Protein AF-A0A258L622-F1 (afdb_monomer)

Secondary structure (DSSP, 8-state):
-PPP-PPP-SSPPSEEETTEEEEE--HHHHHHHHT--GGG--EEEEEEEE-TTS-SS--EEEEEEEE-S-BTTBPPP-SSTT--EEEEEEEB-TTS-SHHHHTTSS---B-SS-SEEEEE--S-HHHHHHHHHHHHHHHHTTSS--SGGGHHHHHHHH-STTS--TTSPTTPPP-

Mean predicted aligned error: 5.36 Å

Sequence (175 aa):
MKPHKIDPIARFPDHADAFGKAWRLNLDELRRKAGVLAENDAALDIWMIEAPWAHPFWHSYIIGLQHLRPVLGGDVIIHRPGATHEFFVAALNPDAPREPFMLGDASPAYLTPLNFVAQLVEESDEVARERVRDAVLRICAGSLSPDTDFRGQWVALYGGHMLRDHSRPEGAPLQ

pLDDT: mean 91.11, std 13.47, range [39.66, 98.81]

Radius of gyration: 16.64 Å; Cα contacts (8 Å, |Δi|>4): 312; chains: 1; bounding box: 51×34×45 Å

Structure (mmCIF, N/CA/C/O backbone):
data_AF-A0A258L622-F1
#
_entry.id   AF-A0A258L622-F1
#
loop_
_atom_site.group_PDB
_atom_site.id
_atom_site.type_symbol
_atom_site.label_atom_id
_atom_site.label_alt_id
_atom_site.label_comp_id
_atom_site.label_asym_id
_atom_site.label_entity_id
_atom_site.label_seq_id
_atom_site.pdbx_PDB_ins_code
_atom_site.Cartn_x
_atom_site.Cartn_y
_atom_site.Cartn_z
_atom_site.occupancy
_atom_site.B_iso_or_equiv
_atom_site.auth_seq_id
_atom_site.auth_comp_id
_atom_site.auth_asym_id
_atom_site.auth_atom_id
_atom_site.pdbx_PDB_model_num
ATOM 1 N N . MET A 1 1 ? 5.512 1.757 -29.260 1.00 49.16 1 MET A N 1
ATOM 2 C CA . MET A 1 1 ? 5.293 2.238 -27.880 1.00 49.16 1 MET A CA 1
ATOM 3 C C . MET A 1 1 ? 6.627 2.146 -27.153 1.00 49.16 1 MET A C 1
ATOM 5 O O . MET A 1 1 ? 7.248 1.095 -27.243 1.00 49.16 1 MET A O 1
ATOM 9 N N . LYS A 1 2 ? 7.146 3.240 -26.581 1.00 50.56 2 LYS A N 1
ATOM 10 C CA . LYS A 1 2 ? 8.420 3.201 -25.838 1.00 50.56 2 LYS A CA 1
ATOM 11 C C . LYS A 1 2 ? 8.136 2.676 -24.424 1.00 50.56 2 LYS A C 1
ATOM 13 O O . LYS A 1 2 ? 7.140 3.115 -23.858 1.00 50.56 2 LYS A O 1
ATOM 18 N N . PRO A 1 3 ? 8.950 1.765 -23.867 1.00 60.53 3 PRO A N 1
ATOM 19 C CA . PRO A 1 3 ? 8.792 1.356 -22.475 1.00 60.53 3 PRO A CA 1
ATOM 20 C C . PRO A 1 3 ? 8.967 2.574 -21.558 1.00 60.53 3 PRO A C 1
ATOM 22 O O . PRO A 1 3 ? 9.883 3.374 -21.781 1.00 60.53 3 PRO A O 1
ATOM 25 N N . HIS A 1 4 ? 8.093 2.730 -20.558 1.00 68.44 4 HIS A N 1
ATOM 26 C CA . HIS A 1 4 ? 8.256 3.775 -19.546 1.00 68.44 4 HIS A CA 1
ATOM 27 C C . HIS A 1 4 ? 9.572 3.539 -18.801 1.00 68.44 4 HIS A C 1
ATOM 29 O O . HIS A 1 4 ? 9.892 2.418 -18.397 1.00 68.44 4 HIS A O 1
ATOM 35 N N . LYS A 1 5 ? 10.374 4.598 -18.679 1.00 78.50 5 LYS A N 1
ATOM 36 C CA . LYS A 1 5 ? 11.647 4.533 -17.972 1.00 78.50 5 LYS A CA 1
ATOM 37 C C . LYS A 1 5 ? 11.352 4.549 -16.480 1.00 78.50 5 LYS A C 1
ATOM 39 O O . LYS A 1 5 ? 10.893 5.557 -15.964 1.00 78.50 5 LYS A O 1
ATOM 44 N N . ILE A 1 6 ? 11.687 3.454 -15.813 1.00 85.81 6 ILE A N 1
ATOM 45 C CA . ILE A 1 6 ? 11.662 3.363 -14.357 1.00 85.81 6 ILE A CA 1
ATOM 46 C C . ILE A 1 6 ? 12.678 4.372 -13.801 1.00 85.81 6 ILE A C 1
ATOM 48 O O . ILE A 1 6 ? 13.874 4.286 -14.105 1.00 85.81 6 ILE A O 1
ATOM 52 N N . ASP A 1 7 ? 12.208 5.356 -13.038 1.00 86.81 7 ASP A N 1
ATOM 53 C CA . ASP A 1 7 ? 13.059 6.321 -12.347 1.00 86.81 7 ASP A CA 1
ATOM 54 C C . ASP A 1 7 ? 13.858 5.615 -11.241 1.00 86.81 7 ASP A C 1
ATOM 56 O O . ASP A 1 7 ? 13.310 4.788 -10.515 1.00 86.81 7 ASP A O 1
ATOM 60 N N . PRO A 1 8 ? 15.167 5.870 -11.106 1.00 88.25 8 PRO A N 1
ATOM 61 C CA . PRO A 1 8 ? 15.942 5.266 -10.034 1.00 88.25 8 PRO A CA 1
ATOM 62 C C . PRO A 1 8 ? 15.509 5.837 -8.680 1.00 88.25 8 PRO A C 1
ATOM 64 O O . PRO A 1 8 ? 15.264 7.032 -8.558 1.00 88.25 8 PRO A O 1
ATOM 67 N N . ILE A 1 9 ? 15.484 4.981 -7.662 1.00 93.25 9 ILE A N 1
ATOM 68 C CA . ILE A 1 9 ? 15.321 5.367 -6.257 1.00 93.25 9 ILE A CA 1
ATOM 69 C C . ILE A 1 9 ? 16.675 5.164 -5.584 1.00 93.25 9 ILE A C 1
ATOM 71 O O . ILE A 1 9 ? 17.267 4.090 -5.715 1.00 93.25 9 ILE A O 1
ATOM 75 N N . ALA A 1 10 ? 17.186 6.183 -4.892 1.00 93.44 10 ALA A N 1
ATOM 76 C CA . ALA A 1 10 ? 18.516 6.134 -4.291 1.00 93.44 10 ALA A CA 1
ATOM 77 C C . ALA A 1 10 ? 18.568 5.187 -3.083 1.00 93.44 10 ALA A C 1
ATOM 79 O O . ALA A 1 10 ? 19.585 4.539 -2.830 1.00 93.44 10 ALA A O 1
ATOM 80 N N . ARG A 1 11 ? 17.463 5.094 -2.334 1.00 94.56 11 ARG A N 1
ATOM 81 C CA . ARG A 1 11 ? 17.340 4.210 -1.172 1.00 94.56 11 ARG A CA 1
ATOM 82 C C . ARG A 1 11 ? 17.234 2.744 -1.599 1.00 94.56 11 ARG A C 1
ATOM 84 O O . ARG A 1 11 ? 16.398 2.397 -2.435 1.00 94.56 11 ARG A O 1
ATOM 91 N N . PHE A 1 12 ? 18.005 1.866 -0.955 1.00 96.56 12 PHE A N 1
ATOM 92 C CA . PHE A 1 12 ? 17.822 0.421 -1.112 1.00 96.56 12 PHE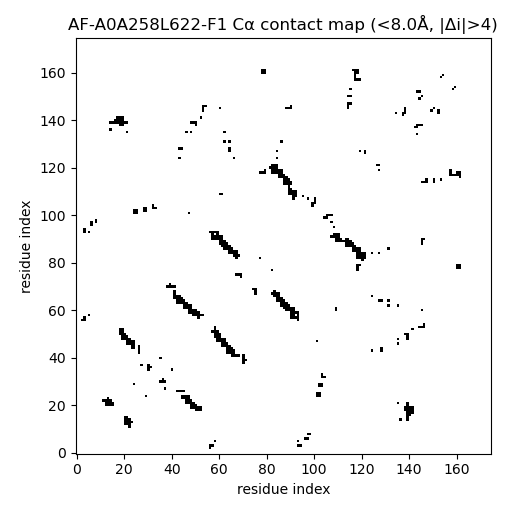 A CA 1
ATOM 93 C C . PHE A 1 12 ? 16.389 -0.003 -0.738 1.00 96.56 12 PHE A C 1
ATOM 95 O O . PHE A 1 12 ? 15.797 0.585 0.174 1.00 96.56 12 PHE A O 1
ATOM 102 N N . PRO A 1 13 ? 15.818 -0.993 -1.446 1.00 97.94 13 PRO A N 1
ATOM 103 C CA . PRO A 1 13 ? 14.510 -1.522 -1.101 1.00 97.94 13 PRO A CA 1
ATOM 104 C C . PRO A 1 13 ? 14.561 -2.265 0.234 1.00 97.94 13 PRO A C 1
ATOM 106 O O . PRO A 1 13 ? 15.522 -2.978 0.519 1.00 97.94 13 PRO A O 1
ATOM 109 N N . ASP A 1 14 ? 13.502 -2.123 1.029 1.00 98.31 14 ASP A N 1
ATOM 110 C CA . ASP A 1 14 ? 13.328 -2.869 2.281 1.00 98.31 14 ASP A CA 1
ATOM 111 C C . ASP A 1 14 ? 13.041 -4.352 2.005 1.00 98.31 14 ASP A C 1
ATOM 113 O O . ASP A 1 14 ? 13.314 -5.219 2.834 1.00 98.31 14 ASP A O 1
ATOM 117 N N . HIS A 1 15 ? 12.509 -4.649 0.816 1.00 98.50 15 HIS A N 1
ATOM 118 C CA . HIS A 1 15 ? 12.370 -6.001 0.299 1.00 98.50 15 HIS A CA 1
ATOM 119 C C . HIS A 1 15 ? 12.548 -6.027 -1.222 1.00 98.50 15 HIS A C 1
ATOM 121 O O . HIS A 1 15 ? 12.045 -5.159 -1.933 1.00 98.50 15 HIS A O 1
ATOM 127 N N . ALA A 1 16 ? 13.241 -7.039 -1.734 1.00 98.31 16 ALA A N 1
ATOM 128 C CA . ALA A 1 16 ? 13.372 -7.290 -3.161 1.00 98.31 16 ALA A CA 1
ATOM 129 C C . ALA A 1 16 ? 13.357 -8.795 -3.417 1.00 98.31 16 ALA A C 1
ATOM 131 O O . ALA A 1 16 ? 13.973 -9.555 -2.671 1.00 98.31 16 ALA A O 1
ATOM 132 N N . ASP A 1 17 ? 12.685 -9.192 -4.489 1.00 98.19 17 ASP A N 1
ATOM 133 C CA . ASP A 1 17 ? 12.611 -10.574 -4.955 1.00 98.19 17 ASP A CA 1
ATOM 134 C C . ASP A 1 17 ? 12.614 -10.589 -6.499 1.00 98.19 17 ASP A C 1
ATOM 136 O O . ASP A 1 17 ? 12.783 -9.547 -7.140 1.00 98.19 17 ASP A O 1
ATOM 140 N N . ALA A 1 18 ? 12.463 -11.760 -7.113 1.00 97.12 18 ALA A N 1
ATOM 141 C CA . ALA A 1 18 ? 12.662 -11.992 -8.541 1.00 97.12 18 ALA A CA 1
ATOM 142 C C . ALA A 1 18 ? 11.826 -11.082 -9.455 1.00 97.12 18 ALA A C 1
ATOM 144 O O . ALA A 1 18 ? 12.259 -10.779 -10.568 1.00 97.12 18 ALA A O 1
ATOM 145 N N . PHE A 1 19 ? 10.649 -10.640 -9.003 1.00 97.62 19 PHE A N 1
ATOM 146 C CA . PHE A 1 19 ? 9.714 -9.878 -9.828 1.00 97.62 19 PHE A CA 1
ATOM 147 C C . PHE A 1 19 ? 9.543 -8.424 -9.383 1.00 97.62 19 PHE A C 1
ATOM 149 O O . PHE A 1 19 ? 9.014 -7.618 -10.146 1.00 97.62 19 PHE A O 1
ATOM 156 N N . GLY A 1 20 ? 10.005 -8.031 -8.198 1.00 97.62 20 GLY A N 1
ATOM 157 C CA . GLY A 1 20 ? 9.751 -6.677 -7.727 1.00 97.62 20 GLY A CA 1
ATOM 158 C C . GLY A 1 20 ? 10.578 -6.234 -6.538 1.00 97.62 20 GLY A C 1
ATOM 159 O O . GLY A 1 20 ? 11.334 -6.990 -5.932 1.00 97.62 20 GLY A O 1
ATOM 160 N N . LYS A 1 21 ? 10.399 -4.960 -6.208 1.00 98.56 21 LYS A N 1
ATOM 161 C CA . LYS A 1 21 ? 11.038 -4.287 -5.077 1.00 98.56 21 LYS A CA 1
ATOM 162 C C . LYS A 1 21 ? 9.986 -3.520 -4.301 1.00 98.56 21 LYS A C 1
ATOM 164 O O . LYS A 1 21 ? 9.038 -3.012 -4.896 1.00 98.56 21 LYS A O 1
ATOM 169 N N . ALA A 1 22 ? 10.172 -3.394 -3.000 1.00 98.62 22 ALA A N 1
ATOM 170 C CA . ALA A 1 22 ? 9.281 -2.638 -2.148 1.00 98.62 22 ALA A CA 1
ATOM 171 C C . ALA A 1 22 ? 10.049 -1.793 -1.136 1.00 98.62 22 ALA A C 1
ATOM 173 O O . ALA A 1 22 ? 11.119 -2.162 -0.647 1.00 98.62 22 ALA A O 1
ATOM 174 N N . TRP A 1 23 ? 9.452 -0.653 -0.822 1.00 98.50 23 TRP A N 1
ATOM 175 C CA . TRP A 1 23 ? 9.958 0.346 0.097 1.00 98.50 23 TRP A CA 1
ATOM 176 C C . TRP A 1 23 ? 8.858 0.680 1.094 1.00 98.50 23 TRP A C 1
ATOM 178 O O . TRP A 1 23 ? 7.789 1.151 0.703 1.00 98.50 23 TRP A O 1
ATOM 188 N N . ARG A 1 24 ? 9.125 0.467 2.378 1.00 98.31 24 ARG A N 1
ATOM 189 C CA . ARG A 1 24 ? 8.258 0.917 3.462 1.00 98.31 24 ARG A CA 1
ATOM 190 C C . ARG A 1 24 ? 8.526 2.393 3.722 1.00 98.31 24 ARG A C 1
ATOM 192 O O . ARG A 1 24 ? 9.678 2.805 3.879 1.00 98.31 24 ARG A O 1
ATOM 199 N N . LEU A 1 25 ? 7.499 3.226 3.706 1.00 97.25 25 LEU A N 1
ATOM 200 C CA . LEU A 1 25 ? 7.673 4.661 3.905 1.00 97.25 25 LEU A CA 1
ATOM 201 C C . LEU A 1 25 ? 7.800 4.971 5.400 1.00 97.25 25 LEU A C 1
ATOM 203 O O . LEU A 1 25 ? 7.217 4.299 6.249 1.00 97.25 25 LEU A O 1
ATOM 207 N N . ASN A 1 26 ? 8.589 5.996 5.723 1.00 96.12 26 ASN A N 1
ATOM 208 C CA . ASN A 1 26 ? 8.758 6.447 7.099 1.00 96.12 26 ASN A CA 1
ATOM 209 C C . ASN A 1 26 ? 7.601 7.386 7.463 1.00 96.12 26 ASN A C 1
ATOM 211 O O . ASN A 1 26 ? 7.667 8.582 7.187 1.00 96.12 26 ASN A O 1
ATOM 215 N N . LEU A 1 27 ? 6.544 6.836 8.064 1.00 95.75 27 LEU A N 1
ATOM 216 C CA . LEU A 1 27 ? 5.350 7.601 8.428 1.00 95.75 27 LEU A CA 1
ATOM 217 C C . LEU A 1 27 ? 5.643 8.783 9.352 1.00 95.75 27 LEU A C 1
ATOM 219 O O . LEU A 1 27 ? 5.032 9.833 9.181 1.00 95.75 27 LEU A O 1
ATOM 223 N N . ASP A 1 28 ? 6.583 8.653 10.286 1.00 95.06 28 ASP A N 1
ATOM 224 C CA . ASP A 1 28 ? 6.912 9.747 11.205 1.00 95.06 28 ASP A CA 1
ATOM 225 C C . ASP A 1 28 ? 7.524 10.932 10.454 1.00 95.06 28 ASP A C 1
ATOM 227 O O . ASP A 1 28 ? 7.175 12.085 10.706 1.00 95.06 28 ASP A O 1
ATOM 231 N N . GLU A 1 29 ? 8.375 10.655 9.467 1.00 94.69 29 GLU A N 1
ATOM 232 C CA . GLU A 1 29 ? 8.940 11.690 8.603 1.00 94.69 29 GLU A CA 1
ATOM 233 C C . GLU A 1 29 ? 7.881 12.313 7.683 1.00 94.69 29 GLU A C 1
ATOM 235 O O . GLU A 1 29 ? 7.844 13.538 7.532 1.00 94.69 29 GLU A O 1
ATOM 240 N N . LEU A 1 30 ? 6.983 11.499 7.115 1.00 95.12 30 LEU A N 1
ATOM 241 C CA . LEU A 1 30 ? 5.874 11.997 6.293 1.00 95.12 30 LEU A CA 1
ATOM 242 C C . LEU A 1 30 ? 4.955 12.927 7.096 1.00 95.12 30 LEU A C 1
ATOM 244 O O . LEU A 1 30 ? 4.651 14.031 6.644 1.00 95.12 30 LEU A O 1
ATOM 248 N N . ARG A 1 31 ? 4.570 12.524 8.311 1.00 94.94 31 ARG A N 1
ATOM 249 C CA . ARG A 1 31 ? 3.775 13.335 9.248 1.00 94.94 31 ARG A CA 1
ATOM 250 C C . ARG A 1 31 ? 4.466 14.641 9.591 1.00 94.94 31 ARG A C 1
ATOM 252 O O . ARG A 1 31 ? 3.858 15.707 9.493 1.00 94.94 31 ARG A O 1
ATOM 259 N N . ARG A 1 32 ? 5.754 14.567 9.943 1.00 95.06 32 ARG A N 1
ATOM 260 C CA . ARG A 1 32 ? 6.568 15.734 10.294 1.00 95.06 32 ARG A CA 1
ATOM 261 C C . ARG A 1 32 ? 6.590 16.758 9.161 1.00 95.06 32 ARG A C 1
ATOM 263 O O . ARG A 1 32 ? 6.437 17.948 9.426 1.00 95.06 32 ARG A O 1
ATOM 270 N N . LYS A 1 33 ? 6.763 16.316 7.912 1.00 94.12 33 LYS A N 1
ATOM 271 C CA . LYS A 1 33 ? 6.753 17.203 6.737 1.00 94.12 33 LYS A CA 1
ATOM 272 C C . LYS A 1 33 ? 5.362 17.735 6.399 1.00 94.12 33 LYS A C 1
ATOM 274 O O . LYS A 1 33 ? 5.246 18.893 6.012 1.00 94.12 33 LYS A O 1
ATOM 279 N N . ALA A 1 34 ? 4.320 16.929 6.590 1.00 91.81 34 ALA A N 1
ATOM 280 C CA . ALA A 1 34 ? 2.935 17.346 6.385 1.00 91.81 34 ALA A CA 1
ATOM 281 C C . ALA A 1 34 ? 2.396 18.265 7.501 1.00 91.81 34 ALA A C 1
ATOM 283 O O . ALA A 1 34 ? 1.333 18.859 7.337 1.00 91.81 34 ALA A O 1
ATOM 284 N N . GLY A 1 35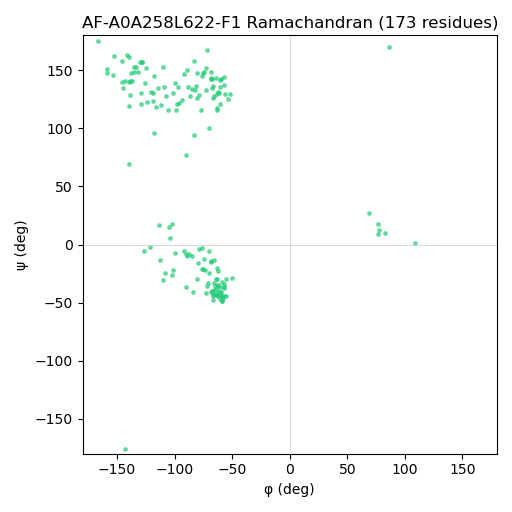 ? 3.099 18.387 8.635 1.00 93.56 35 GLY A N 1
ATOM 285 C CA . GLY A 1 35 ? 2.612 19.125 9.803 1.00 93.56 35 GLY A CA 1
ATOM 286 C C . GLY A 1 35 ? 1.428 18.441 10.494 1.00 93.56 35 GLY A C 1
ATOM 287 O O . GLY A 1 35 ? 0.605 19.115 11.110 1.00 93.56 35 GLY A O 1
ATOM 288 N N . VAL A 1 36 ? 1.328 17.114 10.376 1.00 92.31 36 VAL A N 1
ATOM 289 C CA . VAL A 1 36 ? 0.240 16.306 10.942 1.00 92.31 36 VAL A CA 1
ATOM 290 C C . VAL A 1 36 ? 0.721 15.637 12.228 1.00 92.31 36 VAL A C 1
ATOM 292 O O . VAL A 1 36 ? 1.785 15.020 12.257 1.00 92.31 36 VAL A O 1
ATOM 295 N N . LEU A 1 37 ? -0.060 15.763 13.302 1.00 91.62 37 LEU A N 1
ATOM 296 C CA . LEU A 1 37 ? 0.200 15.067 14.564 1.00 91.62 37 LEU A CA 1
ATOM 297 C C . LEU A 1 37 ? -0.200 13.592 14.451 1.00 91.62 37 LEU A C 1
ATOM 299 O O . LEU A 1 37 ? -1.185 13.273 13.787 1.00 91.62 37 LEU A O 1
ATOM 303 N N . ALA A 1 38 ? 0.537 12.701 15.114 1.00 90.25 38 ALA A N 1
ATOM 304 C CA . ALA A 1 38 ? 0.318 11.257 15.011 1.00 90.25 38 ALA A CA 1
ATOM 305 C C . ALA A 1 38 ? -1.090 10.836 15.468 1.00 90.25 38 ALA A C 1
ATOM 307 O O . ALA A 1 38 ? -1.696 9.969 14.853 1.00 90.25 38 ALA A O 1
ATOM 308 N N . GLU A 1 39 ? -1.644 11.479 16.497 1.00 89.56 39 GLU A N 1
ATOM 309 C CA . GLU A 1 39 ? -3.004 11.237 16.992 1.00 89.56 39 GLU A CA 1
ATOM 310 C C . GLU A 1 39 ? -4.117 11.687 16.029 1.00 89.56 39 GLU A C 1
ATOM 312 O O . GLU A 1 39 ? -5.271 11.293 16.194 1.00 89.56 39 GLU A O 1
ATOM 317 N N . ASN A 1 40 ? -3.778 12.502 15.025 1.00 91.75 40 ASN A N 1
ATOM 318 C CA . ASN A 1 40 ? -4.704 13.000 14.009 1.00 91.75 40 ASN A CA 1
ATOM 319 C C . ASN A 1 40 ? -4.540 12.282 12.661 1.00 91.75 40 ASN A C 1
ATOM 321 O O . ASN A 1 40 ? -5.171 12.678 11.684 1.00 91.75 40 ASN A O 1
ATOM 325 N N . ASP A 1 41 ? -3.695 11.252 12.588 1.00 93.25 41 ASP A N 1
ATOM 326 C CA . ASP A 1 41 ? -3.421 10.502 11.368 1.00 93.25 41 ASP A CA 1
ATOM 327 C C . ASP A 1 41 ? -3.824 9.035 11.529 1.00 93.25 41 ASP A C 1
ATOM 329 O O . ASP A 1 41 ? -3.343 8.334 12.417 1.00 93.25 41 ASP A O 1
ATOM 333 N N . ALA A 1 42 ? -4.688 8.559 10.632 1.00 95.75 42 AL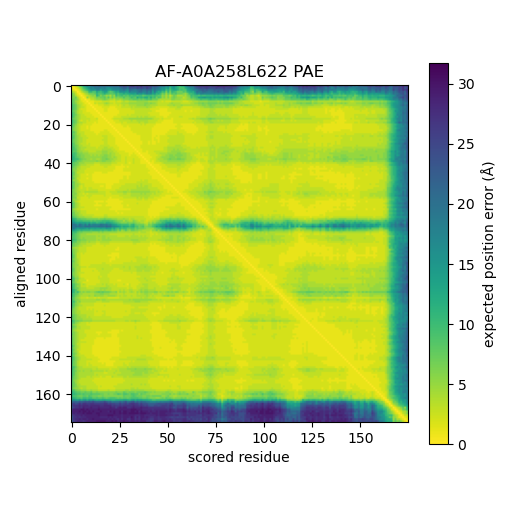A A N 1
ATOM 334 C CA . ALA A 1 42 ? -5.146 7.177 10.633 1.00 95.75 42 ALA A CA 1
ATOM 335 C C . ALA A 1 42 ? -4.137 6.198 10.009 1.00 95.75 42 ALA A C 1
ATOM 337 O O . ALA A 1 42 ? -4.284 4.983 10.183 1.00 95.75 42 ALA A O 1
ATOM 338 N N . ALA A 1 43 ? -3.136 6.687 9.264 1.00 96.06 43 ALA A N 1
ATOM 339 C CA . ALA A 1 43 ? -2.191 5.836 8.552 1.00 96.06 43 ALA A CA 1
ATOM 340 C C . ALA A 1 43 ? -1.359 4.978 9.521 1.00 96.06 43 ALA A C 1
ATOM 342 O O . ALA A 1 43 ? -0.744 5.462 10.470 1.00 96.06 43 ALA A O 1
ATOM 343 N N . LEU A 1 44 ? -1.297 3.676 9.261 1.00 97.88 44 LEU A N 1
ATOM 344 C CA . LEU A 1 44 ? -0.526 2.713 10.048 1.00 97.88 44 LEU A CA 1
ATOM 345 C C . LEU A 1 44 ? 0.683 2.169 9.304 1.00 97.88 44 LEU A C 1
ATOM 347 O O . LEU A 1 44 ? 1.666 1.787 9.948 1.00 97.88 44 LEU A O 1
ATOM 351 N N . ASP A 1 45 ? 0.589 2.075 7.978 1.00 98.12 45 ASP A N 1
ATOM 352 C CA . ASP A 1 45 ? 1.692 1.656 7.126 1.00 98.12 45 ASP A CA 1
ATOM 353 C C . ASP A 1 45 ? 1.493 2.119 5.685 1.00 98.12 45 ASP A C 1
ATOM 355 O O . ASP A 1 45 ? 0.363 2.192 5.202 1.00 98.12 45 ASP A O 1
ATOM 359 N N . ILE A 1 46 ? 2.588 2.408 4.986 1.00 98.25 46 ILE A N 1
ATOM 360 C CA . ILE A 1 46 ? 2.557 2.723 3.557 1.00 98.25 46 ILE A CA 1
ATOM 361 C C . ILE A 1 46 ? 3.739 2.044 2.878 1.00 98.25 46 ILE A C 1
ATOM 363 O O . ILE A 1 46 ? 4.891 2.216 3.279 1.00 98.25 46 ILE A O 1
ATOM 367 N N . TRP A 1 47 ? 3.447 1.318 1.807 1.00 98.62 47 TRP A N 1
ATOM 368 C CA . TRP A 1 47 ? 4.431 0.658 0.964 1.00 98.62 47 TRP A CA 1
ATOM 369 C C . TRP A 1 47 ? 4.355 1.189 -0.452 1.00 98.62 47 TRP A C 1
ATOM 371 O O . TRP A 1 47 ? 3.288 1.198 -1.059 1.00 98.62 47 TRP A O 1
ATOM 381 N N . MET A 1 48 ? 5.501 1.568 -1.001 1.00 98.12 48 MET A N 1
ATOM 382 C CA . MET A 1 48 ? 5.664 1.755 -2.433 1.00 98.12 48 MET A CA 1
ATOM 383 C C . MET A 1 48 ? 6.282 0.496 -3.030 1.00 98.12 48 MET A C 1
ATOM 385 O O . MET A 1 48 ? 7.233 -0.056 -2.479 1.00 98.12 48 MET A O 1
ATOM 389 N N . ILE A 1 49 ? 5.752 0.049 -4.162 1.00 98.44 49 ILE A N 1
ATOM 390 C CA . ILE A 1 49 ? 6.107 -1.222 -4.786 1.00 98.44 49 ILE A CA 1
ATOM 391 C C . ILE A 1 49 ? 6.441 -0.973 -6.252 1.00 98.44 49 ILE A C 1
ATOM 393 O O . ILE A 1 49 ? 5.673 -0.341 -6.967 1.00 98.44 49 ILE A O 1
ATOM 397 N N . GLU A 1 50 ? 7.571 -1.492 -6.710 1.00 98.06 50 GLU A N 1
ATOM 398 C CA . GLU A 1 50 ? 7.935 -1.616 -8.119 1.00 98.06 50 GLU A CA 1
ATOM 399 C C . GLU A 1 50 ? 7.644 -3.052 -8.568 1.00 98.06 50 GLU A C 1
ATOM 401 O O . GLU A 1 50 ? 8.256 -3.998 -8.073 1.00 98.06 50 GLU A O 1
ATOM 406 N N . ALA A 1 51 ? 6.7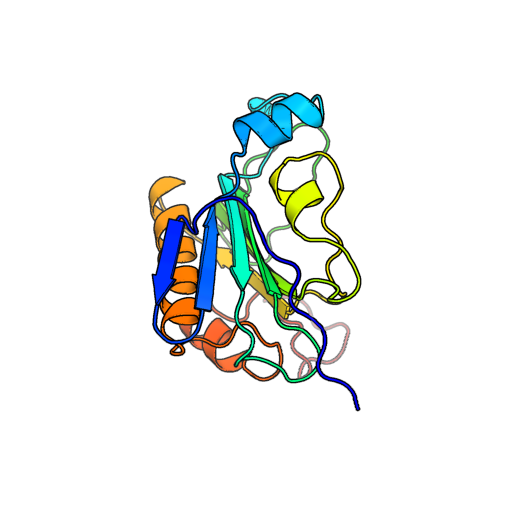04 -3.204 -9.499 1.00 97.56 51 ALA A N 1
ATOM 407 C CA . ALA A 1 51 ? 6.237 -4.476 -10.044 1.00 97.56 51 ALA A CA 1
ATOM 408 C C . ALA A 1 51 ? 6.009 -4.352 -11.569 1.00 97.56 51 ALA A C 1
ATOM 410 O O . ALA A 1 51 ? 4.868 -4.379 -12.033 1.00 97.56 51 ALA A O 1
ATOM 411 N N . PRO A 1 52 ? 7.079 -4.202 -12.379 1.00 96.31 52 PRO A N 1
ATOM 412 C CA . PRO A 1 52 ? 6.979 -3.982 -13.829 1.00 96.31 52 PRO A CA 1
ATOM 413 C C . PRO A 1 52 ? 6.392 -5.171 -14.602 1.00 96.31 52 PRO A C 1
ATOM 415 O O . PRO A 1 52 ? 6.040 -5.035 -15.768 1.00 96.31 52 PRO A O 1
ATOM 418 N N . TRP A 1 53 ? 6.293 -6.340 -13.970 1.00 96.19 53 TRP A N 1
ATOM 419 C CA . TRP A 1 53 ? 5.668 -7.532 -14.537 1.00 96.19 53 TRP A CA 1
ATOM 420 C C . TRP A 1 53 ? 4.134 -7.473 -14.534 1.00 96.19 53 TRP A C 1
ATOM 422 O O . TRP A 1 53 ? 3.504 -8.219 -15.278 1.00 96.19 53 TRP A O 1
ATOM 432 N N . ALA A 1 54 ? 3.536 -6.630 -13.684 1.00 96.81 54 ALA A N 1
ATOM 433 C CA . ALA A 1 54 ? 2.105 -6.674 -13.402 1.00 96.81 54 ALA A CA 1
ATOM 434 C C . ALA A 1 54 ? 1.248 -5.991 -14.478 1.00 96.81 54 ALA A C 1
ATOM 436 O O . ALA A 1 54 ? 0.111 -6.401 -14.689 1.00 96.81 54 ALA A O 1
ATOM 437 N N . HIS A 1 55 ? 1.776 -4.967 -15.158 1.00 95.62 55 HIS A N 1
ATOM 438 C CA . HIS A 1 55 ? 1.037 -4.225 -16.178 1.00 95.62 55 HIS A CA 1
ATOM 439 C C . HIS A 1 55 ? 1.979 -3.596 -17.227 1.00 95.62 55 HIS A C 1
ATOM 441 O O . HIS A 1 55 ? 3.080 -3.168 -16.879 1.00 95.62 55 HIS A O 1
ATOM 447 N N . PRO A 1 56 ? 1.583 -3.495 -18.513 1.00 91.94 56 PRO A N 1
ATOM 448 C CA . PRO A 1 56 ? 2.441 -2.936 -19.564 1.00 91.94 56 PRO A CA 1
ATOM 449 C C . PRO A 1 56 ? 2.587 -1.404 -19.545 1.00 91.94 56 PRO A C 1
ATOM 451 O O . PRO A 1 56 ? 3.541 -0.892 -20.132 1.00 91.94 56 PRO A O 1
ATOM 454 N N . PHE A 1 57 ? 1.659 -0.665 -18.923 1.00 93.00 57 PHE A N 1
ATOM 455 C CA . PHE A 1 57 ? 1.648 0.810 -18.958 1.00 93.00 57 PHE A CA 1
ATOM 456 C C . PHE A 1 57 ? 2.168 1.488 -17.687 1.00 93.00 57 PHE A C 1
ATOM 458 O O . PHE A 1 57 ? 2.669 2.602 -17.764 1.00 93.00 57 PHE A O 1
ATOM 465 N N . TRP A 1 58 ? 2.088 0.838 -16.528 1.00 94.12 58 TRP A N 1
ATOM 466 C CA . TRP A 1 58 ? 2.610 1.365 -15.266 1.00 94.12 58 TRP A CA 1
ATOM 467 C C . TRP A 1 58 ? 3.357 0.259 -14.539 1.00 94.12 58 TRP A C 1
ATOM 469 O O . TRP A 1 58 ? 3.035 -0.919 -14.660 1.00 94.12 58 TRP A O 1
ATOM 479 N N . HIS A 1 59 ? 4.380 0.644 -13.787 1.00 95.25 59 HIS A N 1
ATOM 480 C CA . HIS A 1 59 ? 5.314 -0.301 -13.175 1.00 95.25 59 HIS A CA 1
ATOM 481 C C . HIS A 1 59 ? 5.368 -0.190 -11.654 1.00 95.25 59 HIS A C 1
ATOM 483 O O . HIS A 1 59 ? 6.127 -0.924 -11.025 1.00 95.25 59 HIS A O 1
ATOM 489 N N . SER A 1 60 ? 4.623 0.744 -11.058 1.00 97.50 60 SER A N 1
ATOM 490 C CA . SER A 1 60 ? 4.671 0.984 -9.618 1.00 97.50 60 SER A CA 1
ATOM 491 C C . SER A 1 60 ? 3.293 1.137 -9.012 1.00 97.50 60 SER A C 1
ATOM 493 O O . SER A 1 60 ? 2.355 1.567 -9.679 1.00 97.50 60 SER A O 1
ATOM 495 N N . TYR A 1 61 ? 3.208 0.794 -7.735 1.00 98.38 61 TYR A N 1
ATOM 496 C CA . TYR A 1 61 ? 1.986 0.749 -6.955 1.00 98.38 61 TYR A CA 1
ATOM 497 C C . TYR A 1 61 ? 2.251 1.266 -5.544 1.00 98.38 61 TYR A C 1
ATOM 499 O O . TYR A 1 61 ? 3.395 1.330 -5.088 1.00 98.38 61 TYR A O 1
ATOM 507 N N . ILE A 1 62 ? 1.177 1.600 -4.846 1.00 98.31 62 ILE A N 1
ATOM 508 C CA . ILE A 1 62 ? 1.177 1.915 -3.426 1.00 98.31 62 ILE A CA 1
ATOM 509 C C . ILE A 1 62 ? 0.164 1.023 -2.716 1.00 98.31 62 ILE A C 1
ATOM 511 O O . ILE A 1 62 ? -0.932 0.796 -3.234 1.00 98.31 62 ILE A O 1
ATOM 515 N N . ILE A 1 63 ? 0.536 0.536 -1.534 1.00 98.62 63 ILE A N 1
ATOM 516 C CA . ILE A 1 63 ? -0.398 -0.030 -0.564 1.00 98.62 63 ILE A CA 1
ATOM 517 C C . ILE A 1 63 ? -0.372 0.840 0.685 1.00 98.62 63 ILE A C 1
ATOM 519 O O . ILE A 1 63 ? 0.675 0.977 1.315 1.00 98.62 63 ILE A O 1
ATOM 523 N N . GLY A 1 64 ? -1.510 1.439 1.025 1.00 98.31 64 GLY A N 1
ATOM 524 C CA . GLY A 1 64 ? -1.691 2.185 2.268 1.00 98.31 64 GLY A CA 1
ATOM 525 C C . GLY A 1 64 ? -2.601 1.417 3.214 1.00 98.31 64 GLY A C 1
ATOM 526 O O . GLY A 1 64 ? -3.625 0.903 2.775 1.00 98.31 64 GLY A O 1
ATOM 527 N N . LEU A 1 65 ? -2.228 1.344 4.489 1.00 98.75 65 LEU A N 1
ATOM 528 C CA . LEU A 1 65 ? -3.015 0.775 5.580 1.00 98.75 65 LEU A CA 1
ATOM 529 C C . LEU A 1 65 ? -3.387 1.883 6.560 1.00 98.75 65 LEU A C 1
ATOM 531 O O . LEU A 1 65 ? -2.521 2.649 6.982 1.00 98.75 65 LEU A O 1
ATOM 535 N N . GLN A 1 66 ? -4.644 1.908 6.980 1.00 97.69 66 GLN A N 1
ATOM 536 C CA . GLN A 1 66 ? -5.164 2.828 7.981 1.00 97.69 66 GLN A CA 1
ATOM 537 C C . GLN A 1 66 ? -6.021 2.104 9.020 1.00 97.69 66 GLN A C 1
ATOM 539 O O . GLN A 1 66 ? -6.634 1.070 8.739 1.00 97.69 66 GLN A O 1
ATOM 544 N N . HIS A 1 67 ? -6.078 2.652 10.229 1.00 97.50 67 HIS A N 1
ATOM 545 C CA . HIS A 1 67 ? -7.065 2.236 11.217 1.00 97.50 67 HIS A CA 1
ATOM 546 C C . HIS A 1 67 ? -8.404 2.939 10.993 1.00 97.50 67 HIS A C 1
ATOM 548 O O . HIS A 1 67 ? -8.464 4.038 10.453 1.00 97.50 67 HIS A O 1
ATOM 554 N N . LEU A 1 68 ? -9.481 2.343 11.499 1.00 96.75 68 LEU A N 1
ATOM 555 C CA . LEU A 1 68 ? -10.843 2.883 11.401 1.00 96.75 68 LEU A CA 1
ATOM 556 C C . LEU A 1 68 ? -11.347 3.482 12.725 1.00 96.75 68 LEU A C 1
ATOM 558 O O . LEU A 1 68 ? -12.538 3.724 12.902 1.00 96.75 68 LEU A O 1
ATOM 562 N N . ARG A 1 69 ? -10.442 3.732 13.679 1.00 94.75 69 ARG A N 1
ATOM 563 C CA . ARG A 1 69 ? -10.749 4.533 14.874 1.00 94.75 69 ARG A CA 1
ATOM 564 C C . ARG A 1 69 ? -10.972 6.003 14.480 1.00 94.75 69 ARG A C 1
ATOM 566 O O . ARG A 1 69 ? -10.313 6.458 13.544 1.00 94.75 69 ARG A O 1
ATOM 573 N N . PRO A 1 70 ? -11.831 6.752 15.196 1.00 91.00 70 PRO A N 1
ATOM 574 C CA . PRO A 1 70 ? -12.038 8.173 14.932 1.00 91.00 70 PRO A CA 1
ATOM 575 C C . PRO A 1 70 ? -10.735 8.979 15.011 1.00 91.00 70 PRO A C 1
ATOM 577 O O . PRO A 1 70 ? -9.956 8.802 15.947 1.00 91.00 70 PRO A O 1
ATOM 580 N N . VAL A 1 71 ? -10.544 9.893 14.059 1.00 89.25 71 VAL A N 1
ATOM 581 C CA . VAL A 1 71 ? -9.472 10.903 14.046 1.00 89.25 71 VAL A CA 1
ATOM 582 C C . VAL A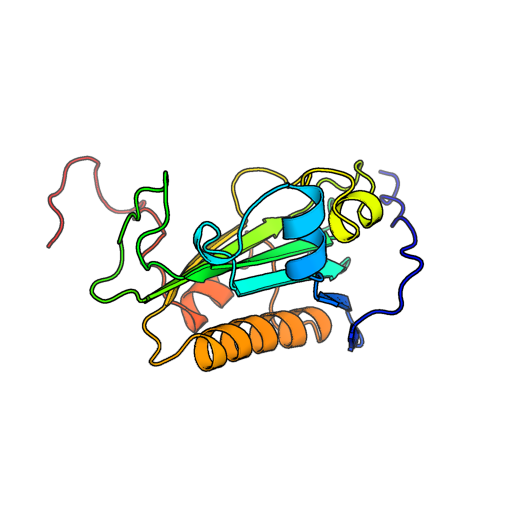 1 71 ? -10.079 12.284 13.822 1.00 89.25 71 VAL A C 1
ATOM 584 O O . VAL A 1 71 ? -11.190 12.410 13.298 1.00 89.25 71 VAL A O 1
ATOM 587 N N . LEU A 1 72 ? -9.373 13.338 14.229 1.00 84.62 72 LEU A N 1
ATOM 588 C CA . LEU A 1 72 ? -9.860 14.703 14.055 1.00 84.62 72 LEU A CA 1
ATOM 589 C C . LEU A 1 72 ? -10.069 15.021 12.564 1.00 84.62 72 LEU A C 1
ATOM 591 O O . LEU A 1 72 ? -9.125 14.999 11.781 1.00 84.62 72 LEU A O 1
ATOM 595 N N . GLY A 1 73 ? -11.301 15.367 12.185 1.00 74.50 73 GLY A N 1
ATOM 596 C CA . GLY A 1 73 ? -11.628 15.819 10.828 1.00 74.50 73 GLY A CA 1
ATOM 597 C C . GLY A 1 73 ? -11.861 14.712 9.794 1.00 74.50 73 GLY A C 1
ATOM 598 O O . GLY A 1 73 ? -11.968 15.034 8.612 1.00 74.50 73 GLY A O 1
ATOM 599 N N . GLY A 1 74 ? -11.961 13.444 10.209 1.00 74.44 74 GLY A N 1
ATOM 600 C CA . GLY A 1 74 ? -12.245 12.319 9.315 1.00 74.44 74 GLY A CA 1
ATOM 601 C C . GLY A 1 74 ? -13.468 11.512 9.746 1.00 74.44 74 GLY A C 1
ATOM 602 O O . GLY A 1 74 ? -13.492 10.965 10.848 1.00 74.44 74 GLY A O 1
ATOM 603 N N . ASP A 1 75 ? -14.453 11.394 8.853 1.00 83.00 75 ASP A N 1
ATOM 604 C CA . ASP A 1 75 ? -15.549 10.436 9.007 1.00 83.00 75 ASP A CA 1
ATOM 605 C C . ASP A 1 75 ? -15.102 9.053 8.526 1.00 83.00 75 ASP A C 1
ATOM 607 O O . ASP A 1 75 ? -14.537 8.896 7.442 1.00 83.00 75 ASP A O 1
ATOM 611 N N . VAL A 1 76 ? -15.391 8.033 9.330 1.00 88.94 76 VAL A N 1
ATOM 612 C CA . VAL A 1 76 ? -15.087 6.640 9.002 1.00 88.94 76 VAL A CA 1
ATOM 613 C C . VAL A 1 76 ? -16.325 5.986 8.398 1.00 88.94 76 VAL A C 1
ATOM 615 O O . VAL A 1 76 ? -17.372 5.905 9.041 1.00 88.94 76 VAL A O 1
ATOM 618 N N . ILE A 1 77 ? -16.205 5.472 7.174 1.00 91.12 77 ILE A N 1
ATOM 619 C CA . ILE A 1 77 ? -17.275 4.721 6.510 1.00 91.12 77 ILE A CA 1
ATOM 620 C C . ILE A 1 77 ? -17.015 3.226 6.690 1.00 91.12 77 ILE A C 1
ATOM 622 O O . ILE A 1 77 ? -15.990 2.714 6.254 1.00 91.12 77 ILE A O 1
ATOM 626 N N . ILE A 1 78 ? -17.953 2.504 7.304 1.00 93.50 78 ILE A N 1
ATOM 627 C CA . ILE A 1 78 ? -17.844 1.061 7.552 1.00 93.50 78 ILE A CA 1
ATOM 628 C C . ILE A 1 78 ? -18.760 0.296 6.590 1.00 93.50 78 ILE A C 1
ATOM 630 O O . ILE A 1 78 ? -19.982 0.406 6.667 1.00 93.50 78 ILE A O 1
ATOM 634 N N . HIS A 1 79 ? -18.171 -0.512 5.707 1.00 92.19 79 HIS A N 1
ATOM 635 C CA . HIS A 1 79 ? -18.883 -1.408 4.786 1.00 92.19 79 HIS A CA 1
ATOM 636 C C . HIS A 1 79 ? -18.891 -2.864 5.263 1.00 92.19 79 HIS A C 1
ATOM 638 O O . HIS A 1 79 ? -19.751 -3.646 4.861 1.00 92.19 79 HIS A O 1
ATOM 644 N N . ARG A 1 80 ? -17.945 -3.237 6.131 1.00 92.69 80 ARG A N 1
ATOM 645 C CA . ARG A 1 80 ? -17.879 -4.553 6.769 1.00 92.69 80 ARG A CA 1
ATOM 646 C C . ARG A 1 80 ? -18.162 -4.422 8.267 1.00 92.69 80 ARG A C 1
ATOM 648 O O . ARG A 1 80 ? -17.394 -3.750 8.953 1.00 92.69 80 ARG A O 1
ATOM 655 N N . PRO A 1 81 ? -19.204 -5.081 8.806 1.00 93.25 81 PRO A N 1
ATOM 656 C CA . PRO A 1 81 ? -19.473 -5.066 10.240 1.00 93.25 81 PRO A CA 1
ATOM 657 C C . PRO A 1 81 ? -18.237 -5.447 11.064 1.00 93.25 81 PRO A C 1
ATOM 659 O O . PRO A 1 81 ? -17.584 -6.455 10.790 1.00 93.25 81 PRO A O 1
ATOM 662 N N . GLY A 1 82 ? -17.921 -4.620 12.062 1.00 95.06 82 GLY A N 1
ATOM 663 C CA . GLY A 1 82 ? -16.775 -4.817 12.953 1.00 95.06 82 GLY A CA 1
ATOM 664 C C . GLY A 1 82 ? -15.412 -4.467 12.354 1.00 95.06 82 GLY A C 1
ATOM 665 O O . GLY A 1 82 ? -14.403 -4.788 12.976 1.00 95.06 82 GLY A O 1
ATOM 666 N N . ALA A 1 83 ? -15.351 -3.848 11.169 1.00 97.50 83 ALA A N 1
ATOM 667 C CA . ALA A 1 83 ? -14.083 -3.450 10.569 1.00 97.50 83 ALA A CA 1
ATOM 668 C C . ALA A 1 83 ? -13.262 -2.542 11.497 1.00 97.50 83 ALA A C 1
ATOM 670 O O . ALA A 1 83 ? -13.758 -1.536 12.002 1.00 97.50 83 ALA A O 1
ATOM 671 N N . THR A 1 84 ? -11.993 -2.901 11.688 1.00 98.00 84 THR A N 1
ATOM 672 C CA . THR A 1 84 ? -11.028 -2.169 12.521 1.00 98.00 84 THR A CA 1
ATOM 673 C C . THR A 1 84 ? -9.968 -1.449 11.695 1.00 98.00 84 THR A C 1
ATOM 675 O O . THR A 1 84 ? -9.421 -0.443 12.145 1.00 98.00 84 THR A O 1
ATOM 678 N N . HIS A 1 85 ? -9.715 -1.922 10.474 1.00 98.50 85 HIS A N 1
ATOM 679 C CA . HIS A 1 85 ? -8.702 -1.384 9.571 1.00 98.50 85 HIS A CA 1
ATOM 680 C C . HIS A 1 85 ? -9.205 -1.352 8.137 1.00 98.50 85 HIS A C 1
ATOM 682 O O . HIS A 1 85 ? -10.118 -2.092 7.772 1.00 98.50 85 HIS A O 1
ATOM 688 N N . GLU A 1 86 ? -8.554 -0.556 7.304 1.00 98.06 86 GLU A N 1
ATOM 689 C CA . GLU A 1 86 ? -8.749 -0.549 5.863 1.00 98.06 86 GLU A CA 1
ATOM 690 C C . GLU A 1 86 ? -7.403 -0.416 5.168 1.00 98.06 86 GLU A C 1
ATOM 692 O O . GLU A 1 86 ? -6.536 0.325 5.623 1.00 98.06 86 GLU A O 1
ATOM 697 N N . PHE A 1 87 ? -7.221 -1.126 4.063 1.00 98.44 87 PHE A N 1
ATOM 698 C CA . PHE A 1 87 ? -6.102 -0.873 3.172 1.00 98.44 87 PHE A CA 1
ATOM 699 C C . PHE A 1 87 ? -6.583 -0.689 1.741 1.00 98.44 87 PHE A C 1
ATOM 701 O O . PHE A 1 87 ? -7.644 -1.186 1.351 1.00 98.44 87 PHE A O 1
ATOM 708 N N . PHE A 1 88 ? -5.772 -0.002 0.948 1.00 98.06 88 PHE A N 1
ATOM 709 C CA . PHE A 1 88 ? -6.001 0.178 -0.477 1.00 98.06 88 PHE A CA 1
ATOM 710 C C . PHE A 1 88 ? -4.757 -0.158 -1.286 1.00 98.06 88 PHE A C 1
ATOM 712 O O . PHE A 1 88 ? -3.640 -0.089 -0.783 1.00 98.06 88 PHE A O 1
ATOM 719 N N . VAL A 1 89 ? -4.968 -0.480 -2.558 1.00 98.50 89 VAL A N 1
ATOM 720 C CA . VAL A 1 89 ? -3.938 -0.656 -3.580 1.00 98.50 89 VAL A CA 1
ATOM 721 C C . VAL A 1 89 ? -4.219 0.337 -4.696 1.00 98.50 89 VAL A C 1
ATOM 723 O O . VAL A 1 89 ? -5.349 0.408 -5.183 1.00 98.50 89 VAL A O 1
ATOM 726 N N . ALA A 1 90 ? -3.209 1.084 -5.126 1.00 98.31 90 ALA A N 1
ATOM 727 C CA . ALA A 1 90 ? -3.324 1.982 -6.271 1.00 98.31 90 ALA A CA 1
ATOM 728 C C . ALA A 1 90 ? -2.095 1.889 -7.171 1.00 98.31 90 ALA A C 1
ATOM 730 O O . ALA A 1 90 ? -0.970 1.811 -6.679 1.00 98.31 90 ALA A O 1
ATOM 731 N N . ALA A 1 91 ? -2.300 1.930 -8.483 1.00 98.12 91 ALA A N 1
ATOM 732 C CA . ALA A 1 91 ? -1.226 2.151 -9.440 1.00 98.12 91 ALA A CA 1
ATOM 733 C C . ALA A 1 91 ? -0.693 3.587 -9.321 1.00 98.12 91 ALA A C 1
ATOM 735 O O . ALA A 1 91 ? -1.453 4.529 -9.104 1.00 98.12 91 ALA A O 1
ATOM 736 N N . LEU A 1 92 ? 0.615 3.771 -9.479 1.00 97.12 92 LEU A N 1
ATOM 737 C CA . LEU A 1 92 ? 1.248 5.087 -9.530 1.00 97.12 92 LEU A CA 1
ATOM 738 C C . LEU A 1 92 ? 1.343 5.586 -10.971 1.00 97.12 92 LEU A C 1
ATOM 740 O O . LEU A 1 92 ? 1.533 4.801 -11.901 1.00 97.12 92 LEU A O 1
ATOM 744 N N . ASN A 1 93 ? 1.236 6.902 -11.147 1.00 95.06 93 ASN A N 1
ATOM 745 C CA . ASN A 1 93 ? 1.460 7.556 -12.425 1.00 95.06 93 ASN A CA 1
ATOM 746 C C . ASN A 1 93 ? 2.926 7.343 -12.853 1.00 95.06 93 ASN A C 1
ATOM 748 O O . ASN A 1 93 ? 3.819 7.850 -12.172 1.00 95.06 93 ASN A O 1
ATOM 752 N N . PRO A 1 94 ? 3.193 6.631 -13.966 1.00 94.25 94 PRO A N 1
ATOM 753 C CA . PRO A 1 94 ? 4.556 6.333 -14.410 1.00 94.25 94 PRO A CA 1
ATOM 754 C C . PRO A 1 94 ? 5.327 7.571 -14.892 1.00 94.25 94 PRO A C 1
ATOM 756 O O . PRO A 1 94 ? 6.545 7.506 -15.037 1.00 94.25 94 PRO A O 1
ATOM 759 N N . ASP A 1 95 ? 4.641 8.689 -15.145 1.00 91.88 95 ASP A N 1
ATOM 760 C CA . ASP A 1 95 ? 5.262 9.941 -15.587 1.00 91.88 95 ASP A CA 1
ATOM 761 C C . ASP A 1 95 ? 5.626 10.873 -14.415 1.00 91.88 95 ASP A C 1
ATOM 763 O O . ASP A 1 95 ? 6.256 11.914 -14.620 1.00 91.88 95 ASP A O 1
ATOM 767 N N . ALA A 1 96 ? 5.247 10.518 -13.181 1.00 92.25 96 ALA A N 1
ATOM 768 C CA . ALA A 1 96 ? 5.586 11.267 -11.975 1.00 92.25 96 ALA A CA 1
ATOM 769 C C . ALA A 1 96 ? 6.772 10.617 -11.234 1.00 92.25 96 ALA A C 1
ATOM 771 O O . ALA A 1 96 ? 6.811 9.394 -11.099 1.00 92.25 96 ALA A O 1
ATOM 772 N N . PRO A 1 97 ? 7.731 11.405 -10.708 1.00 93.06 97 PRO A N 1
ATOM 773 C CA . PRO A 1 97 ? 8.840 10.858 -9.932 1.00 93.06 97 PRO A CA 1
ATOM 774 C C . PRO A 1 97 ? 8.341 10.263 -8.611 1.00 93.06 97 PRO A C 1
ATOM 776 O O . PRO A 1 97 ? 7.530 10.874 -7.910 1.00 93.06 97 PRO A O 1
ATOM 779 N N . ARG A 1 98 ? 8.856 9.086 -8.244 1.00 94.06 98 ARG A N 1
ATOM 780 C CA . ARG A 1 98 ? 8.400 8.349 -7.055 1.00 94.06 98 ARG A CA 1
ATOM 781 C C . ARG A 1 98 ? 9.075 8.814 -5.770 1.00 94.06 98 ARG A C 1
ATOM 783 O O . ARG A 1 98 ? 8.427 8.949 -4.733 1.00 94.06 98 ARG A O 1
ATOM 790 N N . GLU A 1 99 ? 10.375 9.083 -5.842 1.00 94.50 99 GLU A N 1
ATOM 791 C CA . GLU A 1 99 ? 11.203 9.387 -4.671 1.00 94.50 99 GLU A CA 1
ATOM 792 C C . GLU A 1 99 ? 10.749 10.629 -3.875 1.00 94.50 99 GLU A C 1
ATOM 794 O O . GLU A 1 99 ? 10.686 10.531 -2.648 1.00 94.50 99 GLU A O 1
ATOM 799 N N . PRO A 1 100 ? 10.328 11.756 -4.492 1.00 93.94 100 PRO A N 1
ATOM 800 C CA . PRO A 1 100 ? 9.818 12.901 -3.735 1.00 93.94 100 PRO A CA 1
ATOM 801 C C . PRO A 1 100 ? 8.632 12.555 -2.828 1.00 93.94 100 PRO A C 1
ATOM 803 O O . PRO A 1 100 ? 8.562 13.038 -1.700 1.00 93.94 100 PRO A O 1
ATOM 806 N N . PHE A 1 101 ? 7.725 11.678 -3.269 1.00 92.06 101 PHE A N 1
ATOM 807 C CA . PHE A 1 101 ? 6.633 11.203 -2.419 1.00 92.06 101 PHE A CA 1
ATOM 808 C C . PHE A 1 101 ? 7.149 10.345 -1.256 1.00 92.06 101 PHE A C 1
ATOM 810 O O . PHE A 1 101 ? 6.748 10.555 -0.114 1.00 92.06 101 PHE A O 1
ATOM 817 N N . MET A 1 102 ? 8.087 9.428 -1.511 1.00 93.75 102 MET A N 1
ATOM 818 C CA . MET A 1 102 ? 8.676 8.590 -0.456 1.00 93.75 102 MET A CA 1
ATOM 819 C C . MET A 1 102 ? 9.358 9.404 0.644 1.00 93.75 102 MET A C 1
ATOM 821 O O . MET A 1 102 ? 9.404 8.972 1.796 1.00 93.75 102 MET A O 1
ATOM 825 N N . LEU A 1 103 ? 9.921 10.551 0.267 1.00 92.88 103 LEU A N 1
ATOM 826 C CA . LEU A 1 103 ? 10.580 11.480 1.170 1.00 92.88 103 LEU A CA 1
ATOM 827 C C . LEU A 1 103 ? 9.598 12.447 1.838 1.00 92.88 103 LEU A C 1
ATOM 829 O O . LEU A 1 103 ? 10.016 13.150 2.748 1.00 92.88 103 LEU A O 1
ATOM 833 N N . GLY A 1 104 ? 8.331 12.506 1.419 1.00 92.25 104 GLY A N 1
ATOM 834 C CA . GLY A 1 104 ? 7.339 13.467 1.916 1.00 92.25 104 GLY A CA 1
ATOM 835 C C . GLY A 1 104 ? 7.489 14.880 1.349 1.00 92.25 104 GLY A C 1
ATOM 836 O O . GLY A 1 104 ? 6.953 15.824 1.920 1.00 92.25 104 GLY A O 1
ATOM 837 N N . ASP A 1 105 ? 8.219 15.037 0.244 1.00 93.31 105 ASP A N 1
ATOM 838 C CA . ASP A 1 105 ? 8.398 16.308 -0.473 1.00 93.31 105 ASP A CA 1
ATOM 839 C C . ASP A 1 105 ? 7.312 16.547 -1.538 1.00 93.31 105 ASP A C 1
ATOM 841 O O . ASP A 1 105 ? 7.203 17.640 -2.092 1.00 93.31 105 ASP A O 1
ATOM 845 N N . ALA A 1 106 ? 6.497 15.531 -1.832 1.00 91.69 106 ALA A N 1
ATOM 846 C CA . ALA A 1 106 ? 5.363 15.610 -2.746 1.00 91.69 106 ALA A CA 1
ATOM 847 C C . ALA A 1 106 ? 4.208 14.710 -2.282 1.00 91.69 106 ALA A C 1
ATOM 849 O O . ALA A 1 106 ? 4.408 13.733 -1.563 1.00 91.69 106 ALA A O 1
ATOM 850 N N . SER A 1 107 ? 2.989 15.016 -2.730 1.00 89.00 107 SER A N 1
ATOM 851 C CA . SER A 1 107 ? 1.842 14.107 -2.592 1.00 89.00 107 SER A CA 1
ATOM 852 C C . SER A 1 107 ? 1.962 12.919 -3.558 1.00 89.00 107 SER A C 1
ATOM 854 O O . SER A 1 107 ? 2.555 13.070 -4.630 1.00 89.00 107 SER A O 1
ATOM 856 N N . PRO A 1 108 ? 1.390 11.746 -3.229 1.00 88.75 108 PRO A N 1
ATOM 857 C CA . PRO A 1 108 ? 1.437 10.599 -4.123 1.00 88.75 108 PRO A CA 1
ATOM 858 C C . PRO A 1 108 ? 0.625 10.872 -5.391 1.00 88.75 108 PRO A C 1
ATOM 860 O O . PRO A 1 108 ? -0.561 11.191 -5.331 1.00 88.75 108 PRO A O 1
ATOM 863 N N . ALA A 1 109 ? 1.255 10.697 -6.550 1.00 93.38 109 ALA A N 1
ATOM 864 C CA . ALA A 1 109 ? 0.587 10.759 -7.842 1.00 93.38 109 ALA A CA 1
ATOM 865 C C . ALA A 1 109 ? 0.094 9.359 -8.235 1.00 93.38 109 ALA A C 1
ATOM 867 O O . ALA A 1 109 ? 0.731 8.681 -9.040 1.00 93.38 109 ALA A O 1
ATOM 868 N N . TYR A 1 110 ? -1.006 8.893 -7.639 1.00 95.44 110 TYR A N 1
ATOM 869 C CA . TYR A 1 110 ? -1.637 7.632 -8.041 1.00 95.44 110 TYR A CA 1
ATOM 870 C C . TYR A 1 110 ? -2.673 7.828 -9.151 1.00 95.44 110 TYR A C 1
ATOM 872 O O . TYR A 1 110 ? -3.299 8.881 -9.281 1.00 95.44 110 TYR A O 1
ATOM 880 N N . LEU A 1 111 ? -2.838 6.795 -9.971 1.00 95.94 111 LEU A N 1
ATOM 881 C CA . LEU A 1 111 ? -3.894 6.701 -10.967 1.00 95.94 111 LEU A CA 1
ATOM 882 C C . LEU A 1 111 ? -5.222 6.400 -10.269 1.00 95.94 111 LEU A C 1
ATOM 884 O O . LEU A 1 111 ? -5.263 5.744 -9.227 1.00 95.94 111 LEU A O 1
ATOM 888 N N . THR A 1 112 ? -6.313 6.895 -10.847 1.00 92.81 112 THR A N 1
ATOM 889 C CA . THR A 1 112 ? -7.668 6.620 -10.364 1.00 92.81 112 THR A CA 1
ATOM 890 C C . THR A 1 112 ? -8.467 5.891 -11.444 1.00 92.81 112 THR A C 1
ATOM 892 O O . THR A 1 112 ? -8.271 6.170 -12.630 1.00 92.81 112 THR A O 1
ATOM 895 N N . PRO A 1 113 ? -9.368 4.965 -11.065 1.00 94.12 113 PRO A N 1
ATOM 896 C CA . PRO A 1 113 ? -9.716 4.562 -9.693 1.00 94.12 113 PRO A CA 1
ATOM 897 C C . PRO A 1 113 ? -8.624 3.730 -8.989 1.00 94.12 113 PRO A C 1
ATOM 899 O O . PRO A 1 113 ? -7.697 3.251 -9.632 1.00 94.12 113 PRO A O 1
ATOM 902 N N . LEU A 1 114 ? -8.752 3.560 -7.664 1.00 96.19 114 LEU A N 1
ATOM 903 C CA . LEU A 1 114 ? -7.922 2.625 -6.891 1.00 96.19 114 LEU A CA 1
ATOM 904 C C . LEU A 1 114 ? -8.116 1.195 -7.422 1.00 96.19 114 LEU A C 1
ATOM 906 O O . LEU A 1 114 ? -9.240 0.799 -7.741 1.00 96.19 114 LEU A O 1
ATOM 910 N N . ASN A 1 115 ? -7.041 0.412 -7.460 1.00 96.88 115 ASN A N 1
ATOM 911 C CA . ASN A 1 115 ? -7.054 -0.961 -7.965 1.00 96.88 115 ASN A CA 1
ATOM 912 C C . ASN A 1 115 ? -7.867 -1.893 -7.056 1.00 96.88 115 ASN A C 1
ATOM 914 O O . ASN A 1 115 ? -8.596 -2.769 -7.530 1.00 96.88 115 ASN A O 1
ATOM 918 N N . PHE A 1 116 ? -7.744 -1.713 -5.738 1.00 97.75 116 PHE A N 1
ATOM 919 C CA . PHE A 1 116 ? -8.461 -2.505 -4.743 1.00 97.75 116 PHE A CA 1
ATOM 920 C C . PHE A 1 116 ? -8.552 -1.773 -3.401 1.00 97.75 116 PHE A C 1
ATOM 922 O O . PHE A 1 116 ? -7.661 -1.002 -3.055 1.00 97.75 116 PHE A O 1
ATOM 929 N N . VAL A 1 117 ? -9.607 -2.040 -2.629 1.00 97.38 117 VAL A N 1
ATOM 930 C CA . VAL A 1 117 ? -9.768 -1.573 -1.244 1.00 97.38 117 VAL A CA 1
ATOM 931 C C . VAL A 1 117 ? -10.380 -2.707 -0.427 1.00 97.38 117 VAL A C 1
ATOM 933 O O . VAL A 1 117 ? -11.286 -3.386 -0.914 1.00 97.38 117 VAL A O 1
ATOM 936 N N . ALA A 1 118 ? -9.924 -2.907 0.809 1.00 97.50 118 ALA A N 1
ATOM 937 C CA . ALA A 1 118 ? -10.543 -3.845 1.738 1.00 97.50 118 ALA A CA 1
ATOM 938 C C . ALA A 1 118 ? -10.488 -3.369 3.188 1.00 97.50 118 ALA A C 1
ATOM 940 O O . ALA A 1 118 ? -9.444 -2.987 3.707 1.00 97.50 118 ALA A O 1
ATOM 941 N N . GLN A 1 119 ? -11.625 -3.511 3.863 1.00 97.94 119 GLN A N 1
ATOM 942 C CA . GLN A 1 119 ? -11.738 -3.439 5.318 1.00 97.94 119 GLN A CA 1
ATOM 943 C C . GLN A 1 119 ? -11.445 -4.780 6.009 1.00 97.94 119 GLN A C 1
ATOM 945 O O . GLN A 1 119 ? -11.976 -5.832 5.629 1.00 97.94 119 GLN A O 1
ATOM 950 N N . LEU A 1 120 ? -10.631 -4.737 7.057 1.00 97.88 120 LEU A N 1
ATOM 951 C CA . LEU A 1 120 ? -10.194 -5.884 7.847 1.00 97.88 120 LEU A CA 1
ATOM 952 C C . LEU A 1 120 ? -10.825 -5.858 9.240 1.00 97.88 120 LEU A C 1
ATOM 954 O O . LEU A 1 120 ? -11.140 -4.795 9.772 1.00 97.88 120 LEU A O 1
ATOM 958 N N . VAL A 1 121 ? -10.975 -7.041 9.829 1.00 97.44 121 VAL A N 1
ATOM 959 C CA . VAL A 1 121 ? -11.365 -7.226 11.231 1.00 97.44 121 VAL A CA 1
ATOM 960 C C . VAL A 1 121 ? -10.203 -7.945 11.889 1.00 97.44 121 VAL A C 1
ATOM 962 O O . VAL A 1 121 ? -10.085 -9.158 11.759 1.00 97.44 121 VAL A O 1
ATOM 965 N N . GLU A 1 122 ? -9.328 -7.172 12.516 1.00 97.88 122 GLU A N 1
ATOM 966 C CA . GLU A 1 122 ? -8.125 -7.669 13.184 1.00 97.88 122 GLU A CA 1
ATOM 967 C C . GLU A 1 122 ? -8.092 -7.201 14.635 1.00 97.88 122 GLU A C 1
ATOM 969 O O . GLU A 1 122 ? -8.624 -6.135 14.964 1.00 97.88 122 GLU A O 1
ATOM 974 N N . GLU A 1 123 ? -7.440 -7.996 15.480 1.00 97.19 123 GLU A N 1
ATOM 975 C CA . GLU A 1 123 ? -7.298 -7.746 16.917 1.00 97.19 123 GLU A CA 1
ATOM 976 C C . GLU A 1 123 ? -6.305 -6.624 17.256 1.00 97.19 123 GLU A C 1
ATOM 978 O O . GLU A 1 123 ? -6.403 -6.028 18.328 1.00 97.19 123 GLU A O 1
ATOM 983 N N . SER A 1 124 ? -5.370 -6.310 16.352 1.00 98.38 124 SER A N 1
ATOM 984 C CA . SER A 1 124 ? -4.368 -5.261 16.552 1.00 98.38 124 SER A CA 1
ATOM 985 C C . SER A 1 124 ? -3.872 -4.650 15.242 1.00 98.38 124 SER A C 1
ATOM 987 O O . SER A 1 124 ? -3.999 -5.237 14.160 1.00 98.38 124 SER A O 1
ATOM 989 N N . ASP A 1 125 ? -3.257 -3.473 15.362 1.00 98.56 125 ASP A N 1
ATOM 990 C CA . ASP A 1 125 ? -2.595 -2.785 14.255 1.00 98.56 125 ASP A CA 1
ATOM 991 C C . ASP A 1 125 ? -1.428 -3.624 13.712 1.00 98.56 125 ASP A C 1
ATOM 993 O O . ASP A 1 125 ? -1.168 -3.640 12.512 1.00 98.56 125 ASP A O 1
ATOM 997 N N . GLU A 1 126 ? -0.710 -4.342 14.577 1.00 98.56 126 GLU A N 1
ATOM 998 C CA . GLU A 1 126 ? 0.416 -5.201 14.205 1.00 98.56 126 GLU A CA 1
ATOM 999 C C . GLU A 1 126 ? -0.031 -6.353 13.303 1.00 98.56 126 GLU A C 1
ATOM 1001 O O . GLU A 1 126 ? 0.604 -6.602 12.277 1.00 98.56 126 GLU A O 1
ATOM 1006 N N . VAL A 1 127 ? -1.154 -7.006 13.623 1.00 98.50 127 VAL A N 1
ATOM 1007 C CA . VAL A 1 127 ? -1.711 -8.076 12.781 1.00 98.50 127 VAL A CA 1
ATOM 1008 C C . VAL A 1 127 ? -2.127 -7.521 11.418 1.00 98.50 127 VAL A C 1
ATOM 1010 O O . VAL A 1 127 ? -1.802 -8.109 10.384 1.00 98.50 127 VAL A O 1
ATOM 1013 N N . ALA A 1 128 ? -2.774 -6.352 11.384 1.00 98.50 128 ALA A N 1
ATOM 1014 C CA . ALA A 1 128 ? -3.146 -5.703 10.130 1.00 98.50 128 ALA A CA 1
ATOM 1015 C C . ALA A 1 128 ? -1.918 -5.338 9.270 1.00 98.50 128 ALA A C 1
ATOM 1017 O O . ALA A 1 128 ? -1.926 -5.565 8.056 1.00 98.50 128 ALA A O 1
ATOM 1018 N N . ARG A 1 129 ? -0.839 -4.835 9.890 1.00 98.75 129 ARG A N 1
ATOM 1019 C CA . ARG A 1 129 ? 0.431 -4.542 9.203 1.00 98.75 129 ARG A CA 1
ATOM 1020 C C . ARG A 1 129 ? 1.060 -5.793 8.608 1.00 98.75 129 ARG A C 1
ATOM 1022 O O . ARG A 1 129 ? 1.465 -5.759 7.450 1.00 98.75 129 ARG A O 1
ATOM 1029 N N . GLU A 1 130 ? 1.099 -6.900 9.345 1.00 98.50 130 GLU A N 1
ATOM 1030 C CA . GLU A 1 130 ? 1.653 -8.157 8.827 1.00 98.50 130 GLU A CA 1
ATOM 1031 C C . GLU A 1 130 ? 0.826 -8.714 7.656 1.00 98.50 130 GLU A C 1
ATOM 1033 O O . GLU A 1 130 ? 1.401 -9.190 6.678 1.00 98.50 130 GLU A O 1
ATOM 1038 N N . ARG A 1 131 ? -0.509 -8.558 7.658 1.00 98.00 131 ARG A N 1
ATOM 1039 C CA . ARG A 1 131 ? -1.348 -8.932 6.499 1.00 98.00 131 ARG A CA 1
ATOM 1040 C C . ARG A 1 131 ? -1.056 -8.110 5.244 1.00 98.00 131 ARG A C 1
ATOM 1042 O O . ARG A 1 131 ? -1.119 -8.649 4.138 1.00 98.00 131 ARG A O 1
ATOM 1049 N N . VAL A 1 132 ? -0.780 -6.815 5.397 1.00 98.44 132 VAL A N 1
ATOM 1050 C CA . VAL A 1 132 ? -0.394 -5.936 4.281 1.00 98.44 132 VAL A CA 1
ATOM 1051 C C . VAL A 1 132 ? 1.026 -6.243 3.817 1.00 98.44 132 VAL A C 1
ATOM 1053 O O . VAL A 1 132 ? 1.271 -6.336 2.615 1.00 98.44 132 VAL A O 1
ATOM 1056 N N . ARG A 1 133 ? 1.948 -6.477 4.753 1.00 98.69 133 ARG A N 1
ATOM 1057 C CA . ARG A 1 133 ? 3.315 -6.894 4.450 1.00 98.69 133 ARG A CA 1
ATOM 1058 C C . ARG A 1 133 ? 3.334 -8.191 3.643 1.00 98.69 133 ARG A C 1
ATOM 1060 O O . ARG A 1 133 ? 4.017 -8.229 2.628 1.00 98.69 133 ARG A O 1
ATOM 1067 N N . ASP A 1 134 ? 2.562 -9.208 4.024 1.00 98.69 134 ASP A N 1
ATOM 1068 C CA . ASP A 1 134 ? 2.454 -10.460 3.259 1.00 98.69 134 ASP A CA 1
ATOM 1069 C C . ASP A 1 134 ? 2.042 -10.212 1.797 1.00 98.69 134 ASP A C 1
ATOM 1071 O O . ASP A 1 134 ? 2.680 -10.728 0.879 1.00 98.69 134 ASP A O 1
ATOM 1075 N N . ALA A 1 135 ? 1.050 -9.347 1.552 1.00 98.69 135 ALA A N 1
ATOM 1076 C CA . ALA A 1 135 ? 0.678 -8.968 0.187 1.00 98.69 135 ALA A CA 1
ATOM 1077 C C . ALA A 1 135 ? 1.839 -8.324 -0.582 1.00 98.69 135 ALA A C 1
ATOM 1079 O O . ALA A 1 135 ? 2.073 -8.682 -1.735 1.00 98.69 135 ALA A O 1
ATOM 1080 N N . VAL A 1 136 ? 2.585 -7.410 0.047 1.00 98.81 136 VAL A N 1
ATOM 1081 C CA . VAL A 1 136 ? 3.765 -6.774 -0.561 1.00 98.81 136 VAL A CA 1
ATOM 1082 C C . VAL A 1 136 ? 4.810 -7.822 -0.949 1.00 98.81 136 VAL A C 1
ATOM 1084 O O . VAL A 1 136 ? 5.273 -7.826 -2.090 1.00 98.81 136 VAL A O 1
ATOM 1087 N N . LEU A 1 137 ? 5.143 -8.740 -0.035 1.00 98.75 137 LEU A N 1
ATOM 1088 C CA . LEU A 1 137 ? 6.105 -9.818 -0.295 1.00 98.75 137 LEU A CA 1
ATOM 1089 C C . LEU A 1 137 ? 5.642 -10.693 -1.465 1.00 98.75 137 LEU A C 1
ATOM 1091 O O . LEU A 1 137 ? 6.410 -10.992 -2.378 1.00 98.75 137 LEU A O 1
ATOM 1095 N N . ARG A 1 138 ? 4.355 -11.046 -1.496 1.00 98.75 138 ARG A N 1
ATOM 1096 C CA . ARG A 1 138 ? 3.769 -11.856 -2.567 1.00 98.75 138 ARG A CA 1
ATOM 1097 C C . ARG A 1 138 ? 3.757 -11.155 -3.921 1.00 98.75 138 ARG A C 1
ATOM 1099 O O . ARG A 1 138 ? 3.919 -11.844 -4.930 1.00 98.75 138 ARG A O 1
ATOM 1106 N N . ILE A 1 139 ? 3.606 -9.829 -3.954 1.00 98.75 139 ILE A N 1
ATOM 1107 C CA . ILE A 1 139 ? 3.753 -9.023 -5.176 1.00 98.75 139 ILE A CA 1
ATOM 1108 C C . ILE A 1 139 ? 5.203 -9.046 -5.665 1.00 98.75 139 ILE A C 1
ATOM 1110 O O . ILE A 1 139 ? 5.444 -9.298 -6.846 1.00 98.75 139 ILE A O 1
ATOM 1114 N N . CYS A 1 140 ? 6.176 -8.825 -4.777 1.00 98.75 140 CYS A N 1
ATOM 1115 C CA . CYS A 1 140 ? 7.594 -8.875 -5.141 1.00 98.75 140 CYS A CA 1
ATOM 1116 C C . CYS A 1 140 ? 8.016 -10.265 -5.641 1.00 98.75 140 CYS A C 1
ATOM 1118 O O . CYS A 1 140 ? 8.803 -10.359 -6.582 1.00 98.75 140 CYS A O 1
ATOM 1120 N N . ALA A 1 141 ? 7.434 -11.328 -5.081 1.00 98.56 141 ALA A N 1
ATOM 1121 C CA . ALA A 1 141 ? 7.631 -12.709 -5.515 1.00 98.56 141 ALA A CA 1
ATOM 1122 C C . ALA A 1 141 ? 6.830 -13.101 -6.778 1.00 98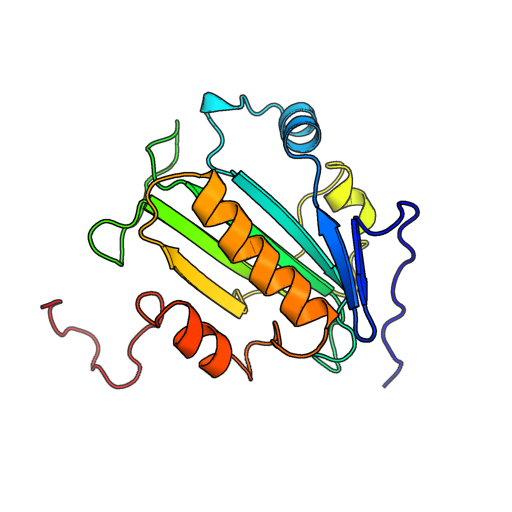.56 141 ALA A C 1
ATOM 1124 O O . ALA A 1 141 ? 6.966 -14.224 -7.257 1.00 98.56 141 ALA A O 1
ATOM 1125 N N . GLY A 1 142 ? 5.980 -12.222 -7.326 1.00 98.00 142 GLY A N 1
ATOM 1126 C CA . GLY A 1 142 ? 5.199 -12.499 -8.542 1.00 98.00 142 GLY A CA 1
ATOM 1127 C C . GLY A 1 142 ? 3.965 -13.395 -8.344 1.00 98.00 142 GLY A C 1
ATOM 1128 O O . GLY A 1 142 ? 3.383 -13.869 -9.315 1.00 98.00 142 GLY A O 1
ATOM 1129 N N . SER A 1 143 ? 3.552 -13.645 -7.098 1.00 98.12 143 SER A N 1
ATOM 1130 C CA . SER A 1 143 ? 2.447 -14.560 -6.742 1.00 98.12 143 SER A CA 1
ATOM 1131 C C . SER A 1 143 ? 1.111 -13.864 -6.441 1.00 98.12 143 SER A C 1
ATOM 1133 O O . SER A 1 143 ? 0.090 -14.527 -6.240 1.00 98.12 143 SER A O 1
ATOM 1135 N N . LEU A 1 144 ? 1.112 -12.530 -6.388 1.00 98.56 144 LEU A N 1
ATOM 1136 C CA . LEU A 1 144 ? -0.067 -11.681 -6.235 1.00 98.56 144 LEU A CA 1
ATOM 1137 C C . LEU A 1 144 ? 0.095 -10.471 -7.154 1.00 98.56 144 LEU A C 1
ATOM 1139 O O . LEU A 1 144 ? 1.056 -9.723 -7.008 1.00 98.56 144 LEU A O 1
ATOM 1143 N N . SER A 1 145 ? -0.808 -10.280 -8.113 1.00 98.31 145 SER A N 1
ATOM 1144 C CA . SER A 1 145 ? -0.740 -9.119 -9.006 1.00 98.31 145 SER A CA 1
ATOM 1145 C C . SER A 1 145 ? -1.463 -7.922 -8.382 1.00 98.31 145 SER A C 1
ATOM 1147 O O . SER A 1 145 ? -2.626 -8.064 -8.007 1.00 98.31 145 SER A O 1
ATOM 1149 N N . PRO A 1 146 ? -0.826 -6.740 -8.273 1.00 98.12 146 PRO A N 1
ATOM 1150 C CA . PRO A 1 146 ? -1.472 -5.511 -7.803 1.00 98.12 146 PRO A CA 1
ATOM 1151 C C . PRO A 1 146 ? -2.380 -4.859 -8.861 1.00 98.12 146 PRO A C 1
ATOM 1153 O O . PRO A 1 146 ? -3.022 -3.842 -8.590 1.00 98.12 146 PRO A O 1
ATOM 1156 N N . ASP A 1 147 ? -2.432 -5.416 -10.070 1.00 97.06 147 ASP A N 1
ATOM 1157 C CA . ASP A 1 147 ? -3.238 -4.881 -11.156 1.00 97.06 147 ASP A CA 1
ATOM 1158 C C . ASP A 1 147 ? -4.741 -5.180 -10.987 1.00 97.06 147 ASP A C 1
ATOM 1160 O O . ASP A 1 147 ? -5.140 -6.215 -10.444 1.00 97.06 147 ASP A O 1
ATOM 1164 N N . THR A 1 148 ? -5.586 -4.264 -11.466 1.00 93.06 148 THR A N 1
ATOM 1165 C CA . THR A 1 148 ? -7.049 -4.358 -11.339 1.00 93.06 148 THR A CA 1
ATOM 1166 C C . THR A 1 148 ? -7.617 -5.564 -12.091 1.00 93.06 148 THR A C 1
ATOM 1168 O O . THR A 1 148 ? -8.598 -6.158 -11.634 1.00 93.06 148 THR A O 1
ATOM 1171 N N . ASP A 1 149 ? -6.978 -6.000 -13.181 1.00 93.69 149 ASP A N 1
ATOM 1172 C CA . ASP A 1 149 ? -7.400 -7.185 -13.943 1.00 93.69 149 ASP A CA 1
ATOM 1173 C C . ASP A 1 149 ? -7.328 -8.475 -13.104 1.00 93.69 149 ASP A C 1
ATOM 1175 O O . ASP A 1 149 ? -8.058 -9.439 -13.343 1.00 93.69 149 ASP A O 1
ATOM 1179 N N . PHE A 1 150 ? -6.508 -8.476 -12.048 1.00 95.25 150 PHE A N 1
ATOM 1180 C CA . PHE A 1 150 ? -6.317 -9.602 -11.133 1.00 95.25 150 PHE A CA 1
ATOM 1181 C C . PHE A 1 150 ? -7.068 -9.437 -9.808 1.00 95.25 150 PHE A C 1
ATOM 1183 O O . PHE A 1 150 ? -6.810 -10.165 -8.845 1.00 95.25 150 PHE A O 1
ATOM 1190 N N . ARG A 1 151 ? -8.058 -8.538 -9.745 1.00 94.50 151 ARG A N 1
ATOM 1191 C CA . ARG A 1 151 ? -8.877 -8.273 -8.548 1.00 94.50 151 ARG A CA 1
ATOM 1192 C C . ARG A 1 151 ? -9.467 -9.530 -7.894 1.00 94.50 151 ARG A C 1
ATOM 1194 O O . ARG A 1 151 ? -9.647 -9.552 -6.680 1.00 94.50 151 ARG A O 1
AT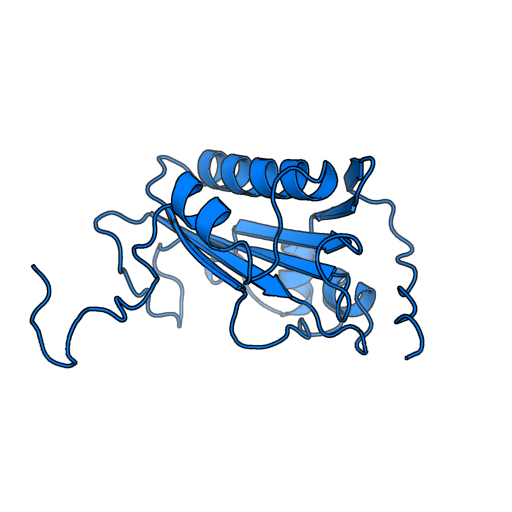OM 1201 N N . GLY A 1 152 ? -9.726 -10.595 -8.656 1.00 95.56 152 GLY A N 1
ATOM 1202 C CA . GLY A 1 152 ? -10.174 -11.883 -8.109 1.00 95.56 152 GLY A CA 1
ATOM 1203 C C . GLY A 1 152 ? -9.216 -12.485 -7.068 1.00 95.56 152 GLY A C 1
ATOM 1204 O O . GLY A 1 152 ? -9.679 -13.071 -6.092 1.00 95.56 152 GLY A O 1
ATOM 1205 N N . GLN A 1 153 ? -7.899 -12.283 -7.216 1.00 97.44 153 GLN A N 1
ATOM 1206 C CA . GLN A 1 153 ? -6.899 -12.722 -6.232 1.00 97.44 153 GLN A CA 1
ATOM 1207 C C . GLN A 1 153 ? -7.068 -11.977 -4.904 1.00 97.44 153 GLN A C 1
ATOM 1209 O O . GLN A 1 153 ? -7.040 -12.586 -3.838 1.00 97.44 153 GLN A O 1
ATOM 1214 N N . TRP A 1 154 ? -7.303 -10.667 -4.968 1.00 97.69 154 TRP A N 1
ATOM 1215 C CA . TRP A 1 154 ? -7.524 -9.826 -3.794 1.00 97.69 154 TRP A CA 1
ATOM 1216 C C . TRP A 1 154 ? -8.828 -10.165 -3.076 1.00 97.69 154 TRP A C 1
ATOM 1218 O O . TRP A 1 154 ? -8.837 -10.310 -1.855 1.00 97.69 154 TRP A O 1
ATOM 1228 N N . VAL A 1 155 ? -9.910 -10.385 -3.829 1.00 96.62 155 VAL A N 1
ATOM 1229 C CA . VAL A 1 155 ? -11.197 -10.821 -3.267 1.00 96.62 155 VAL A CA 1
ATOM 1230 C C . VAL A 1 155 ? -11.065 -12.170 -2.562 1.00 96.62 155 VAL A C 1
ATOM 1232 O O . VAL A 1 155 ? -11.610 -12.335 -1.473 1.00 96.62 155 VAL A O 1
ATOM 1235 N N . ALA A 1 156 ? -10.311 -13.116 -3.128 1.00 96.00 156 ALA A N 1
ATOM 1236 C CA . ALA A 1 156 ? -10.082 -14.416 -2.498 1.00 96.00 156 ALA A CA 1
ATOM 1237 C C . ALA A 1 156 ? -9.330 -14.313 -1.155 1.00 96.00 156 ALA A C 1
ATOM 1239 O O . ALA A 1 156 ? -9.541 -15.140 -0.272 1.00 96.00 156 ALA A O 1
ATOM 1240 N N . LEU A 1 157 ? -8.471 -13.303 -0.986 1.00 95.62 157 LEU A N 1
ATOM 1241 C CA . LEU A 1 157 ? -7.654 -13.110 0.218 1.00 95.62 157 LEU A CA 1
ATOM 1242 C C . LEU A 1 157 ? -8.334 -12.251 1.292 1.00 95.62 157 LEU A C 1
ATOM 1244 O O . LEU A 1 157 ? -8.150 -12.488 2.488 1.00 95.62 157 LEU A O 1
ATOM 1248 N N . TYR A 1 158 ? -9.081 -11.230 0.870 1.00 95.94 158 TYR A N 1
ATOM 1249 C CA . TYR A 1 158 ? -9.554 -10.158 1.752 1.00 95.94 158 TYR A CA 1
ATOM 1250 C C . TYR A 1 158 ? -11.069 -9.933 1.708 1.00 95.94 158 TYR A C 1
ATOM 1252 O O . TYR A 1 158 ? -11.588 -9.165 2.516 1.00 95.94 158 TYR A O 1
ATOM 1260 N N . GLY A 1 159 ? -11.785 -10.625 0.820 1.00 93.31 159 GLY A N 1
ATOM 1261 C CA . GLY A 1 159 ? -13.214 -10.434 0.595 1.00 93.31 159 GLY A CA 1
ATOM 1262 C C . GLY A 1 159 ? -13.528 -9.319 -0.408 1.00 93.31 159 GLY A C 1
ATOM 1263 O O . GLY A 1 159 ? -12.658 -8.568 -0.843 1.00 93.31 159 GLY A O 1
ATOM 1264 N N . GLY A 1 160 ? -14.799 -9.243 -0.811 1.00 90.69 160 GLY A N 1
ATOM 1265 C CA . GLY A 1 160 ? -15.303 -8.304 -1.821 1.00 90.69 160 GLY A CA 1
ATOM 1266 C C . GLY A 1 160 ? -16.273 -7.248 -1.286 1.00 90.69 160 GLY A C 1
ATOM 1267 O O . GLY A 1 160 ? -16.984 -6.643 -2.077 1.00 90.69 160 GLY A O 1
ATOM 1268 N N . HIS A 1 161 ? -16.339 -7.022 0.031 1.00 89.75 161 HIS A N 1
ATOM 1269 C CA . HIS A 1 161 ? -17.315 -6.128 0.687 1.00 89.75 161 HIS A CA 1
ATOM 1270 C C . HIS A 1 161 ? -17.206 -4.653 0.285 1.00 89.75 161 HIS A C 1
ATOM 1272 O O . HIS A 1 161 ? -18.165 -3.909 0.455 1.00 89.75 161 HIS A O 1
ATOM 1278 N N . MET A 1 162 ? -16.060 -4.235 -0.256 1.00 90.12 162 MET A N 1
ATOM 1279 C CA . MET A 1 162 ? -15.858 -2.881 -0.788 1.00 90.12 162 MET A CA 1
ATOM 1280 C C . MET A 1 162 ? -16.268 -2.747 -2.261 1.00 90.12 162 MET A C 1
ATOM 1282 O O . MET A 1 162 ? -16.254 -1.647 -2.813 1.00 90.12 162 MET A O 1
ATOM 1286 N N . LEU A 1 163 ? -16.596 -3.853 -2.933 1.00 85.81 163 LEU A N 1
ATOM 1287 C CA . LEU A 1 163 ? -16.978 -3.839 -4.339 1.00 85.81 163 LEU A CA 1
ATOM 1288 C C . LEU A 1 163 ? -18.480 -3.607 -4.463 1.00 85.81 163 LEU A C 1
ATOM 1290 O O . LEU A 1 163 ? -19.288 -4.227 -3.772 1.00 85.81 163 LEU A O 1
ATOM 1294 N N . ARG A 1 164 ? -18.863 -2.730 -5.392 1.00 76.69 164 ARG A N 1
ATOM 1295 C CA . ARG A 1 164 ? -20.265 -2.613 -5.788 1.00 76.69 164 ARG A CA 1
ATOM 1296 C C . ARG A 1 164 ? -20.673 -3.910 -6.472 1.00 76.69 164 ARG A C 1
ATOM 1298 O O . ARG A 1 164 ? -20.016 -4.356 -7.411 1.00 76.69 164 ARG A O 1
ATOM 1305 N N . ASP A 1 165 ? -21.764 -4.495 -6.005 1.00 63.44 165 ASP A N 1
ATOM 1306 C CA . ASP A 1 165 ? -22.370 -5.633 -6.672 1.00 63.44 165 ASP A CA 1
ATOM 1307 C C . ASP A 1 165 ? -22.989 -5.156 -7.992 1.00 63.44 165 ASP A C 1
ATOM 1309 O O . ASP A 1 165 ? -24.068 -4.570 -8.011 1.00 63.44 165 ASP A O 1
ATOM 1313 N N . HIS A 1 166 ? -22.289 -5.374 -9.105 1.00 51.72 166 HIS A N 1
ATOM 1314 C CA . HIS A 1 166 ? -22.799 -5.033 -10.435 1.00 51.72 166 HIS A CA 1
ATOM 1315 C C . HIS A 1 166 ? -23.950 -5.949 -10.887 1.00 51.72 166 HIS A C 1
ATOM 1317 O O . HIS A 1 166 ? -24.542 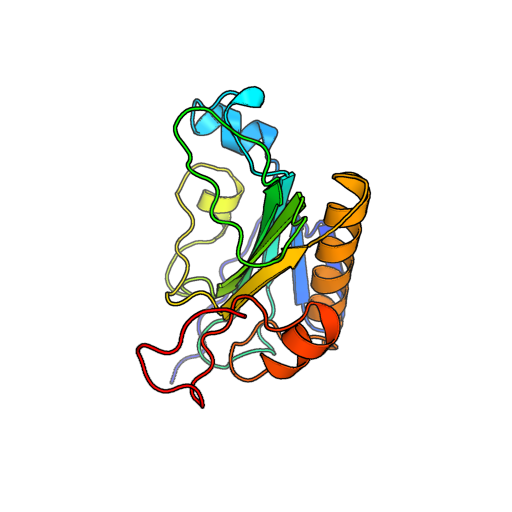-5.695 -11.932 1.00 51.72 166 HIS A O 1
ATOM 1323 N N . SER A 1 167 ? -24.281 -6.997 -10.119 1.00 47.84 167 SER A N 1
ATOM 1324 C CA . SER A 1 167 ? -25.476 -7.820 -10.336 1.00 47.84 167 SER A CA 1
ATOM 1325 C C . SER A 1 167 ? -26.705 -7.312 -9.571 1.00 47.84 167 SER A C 1
ATOM 1327 O O . SER A 1 167 ? -27.821 -7.779 -9.810 1.00 47.84 167 SER A O 1
ATOM 1329 N N . ARG A 1 168 ? -26.529 -6.319 -8.690 1.00 43.06 168 ARG A N 1
ATOM 1330 C CA . ARG A 1 168 ? -27.598 -5.738 -7.879 1.00 43.06 168 ARG A CA 1
ATOM 1331 C C . ARG A 1 168 ? -28.189 -4.514 -8.590 1.00 43.06 168 ARG A C 1
ATOM 1333 O O . ARG A 1 168 ? -27.446 -3.580 -8.893 1.00 43.06 168 ARG A O 1
ATOM 1340 N N . PRO A 1 169 ? -29.509 -4.469 -8.842 1.00 43.91 169 PRO A N 1
ATOM 1341 C CA . PRO A 1 169 ? -30.150 -3.262 -9.348 1.00 43.91 169 PRO A CA 1
ATOM 1342 C C . PRO A 1 169 ? -29.963 -2.112 -8.350 1.00 43.91 169 PRO A C 1
ATOM 1344 O O . PRO A 1 169 ? -30.049 -2.324 -7.135 1.00 43.91 169 PRO A O 1
ATOM 1347 N N . GLU A 1 170 ? -29.732 -0.896 -8.848 1.00 39.66 170 GLU A N 1
ATOM 1348 C CA . GLU A 1 170 ? -29.712 0.303 -8.003 1.00 39.66 170 GLU A CA 1
ATOM 1349 C C . GLU A 1 170 ? -31.019 0.402 -7.194 1.00 39.66 170 GLU A C 1
ATOM 1351 O O . GLU A 1 170 ? -32.112 0.363 -7.756 1.00 39.66 170 GLU A O 1
ATOM 1356 N N . GLY A 1 171 ? -30.907 0.512 -5.862 1.00 55.31 171 GLY A N 1
ATOM 1357 C CA . GLY A 1 171 ? -32.044 0.748 -4.959 1.00 55.31 171 GLY A CA 1
ATOM 1358 C C . GLY A 1 171 ? -32.483 -0.416 -4.058 1.00 55.31 171 GLY A C 1
ATOM 1359 O O . GLY A 1 171 ? -33.422 -0.243 -3.284 1.00 55.31 171 GLY A O 1
ATOM 1360 N N . ALA A 1 172 ? -31.833 -1.584 -4.092 1.00 46.41 172 ALA A N 1
ATOM 1361 C CA . ALA A 1 172 ? -32.166 -2.673 -3.165 1.00 46.41 172 ALA A CA 1
ATOM 1362 C C . ALA A 1 172 ? -31.552 -2.448 -1.757 1.00 46.41 172 ALA A C 1
ATOM 1364 O O . ALA A 1 172 ? -30.338 -2.244 -1.666 1.00 46.41 172 ALA A O 1
ATOM 1365 N N . PRO A 1 173 ? -32.331 -2.535 -0.657 1.00 40.47 173 PRO A N 1
ATOM 1366 C CA . PRO A 1 173 ? -31.838 -2.288 0.702 1.00 40.47 173 PRO A CA 1
ATOM 1367 C C . PRO A 1 173 ? -30.778 -3.312 1.123 1.00 40.47 173 PRO A C 1
ATOM 1369 O O . PRO A 1 173 ? -30.873 -4.484 0.753 1.00 40.47 173 PRO A O 1
ATOM 1372 N N . LEU A 1 174 ? -29.772 -2.861 1.881 1.00 45.91 174 LEU A N 1
ATOM 1373 C CA . LEU A 1 174 ? -28.752 -3.712 2.510 1.00 45.91 174 LEU A CA 1
ATOM 1374 C C . LEU A 1 174 ? -29.438 -4.671 3.502 1.00 45.91 174 LEU A C 1
ATOM 1376 O O . LEU A 1 174 ? -30.283 -4.226 4.277 1.00 45.91 174 LEU A O 1
ATOM 1380 N N . GLN A 1 175 ? -29.115 -5.967 3.420 1.00 45.88 175 GLN A N 1
ATOM 1381 C CA . GLN A 1 175 ? -29.553 -6.989 4.381 1.00 45.88 175 GLN A CA 1
ATOM 1382 C C . GLN A 1 175 ? -28.496 -7.156 5.465 1.00 45.88 175 GLN A C 1
ATOM 1384 O O . GLN A 1 175 ? -27.299 -7.063 5.102 1.00 45.88 175 GLN A O 1
#

Solvent-accessible surface area (backbone atoms only — not comparable to full-atom values): 10368 Å² total; per-residue (Å²): 135,82,81,81,71,82,77,86,64,91,68,79,58,80,41,74,45,94,45,15,36,29,35,73,48,56,60,70,56,34,27,61,64,70,72,49,56,73,84,51,49,50,71,75,48,41,35,43,34,40,33,59,80,56,40,97,83,38,36,36,34,37,40,44,32,28,48,53,67,88,36,75,94,52,89,77,86,80,75,48,92,78,48,41,29,37,36,39,34,27,42,32,40,65,90,54,80,62,57,46,34,64,68,37,76,40,77,80,59,58,45,81,74,66,39,43,58,38,63,38,74,57,98,43,70,67,59,51,48,51,58,51,47,51,52,53,53,32,30,17,61,64,77,41,60,80,37,54,94,40,41,67,61,51,32,75,76,57,47,59,70,74,53,81,63,87,88,55,68,92,85,70,80,89,128

Foldseek 3Di:
DDQQDQDDAPDAFPDADDFKGKHKADVVQLCVLVVHDPQQFFWLTKMKMFGCPQDRQAGIKMKTKGFQPDHPPDDRDDLDPQFGMKMFMFTADSVDDDRCVSSNVDPTRTDPDTLDMATDRDPDSVVVVVLSVVQRNCSSHVNQRSGNVRVVSV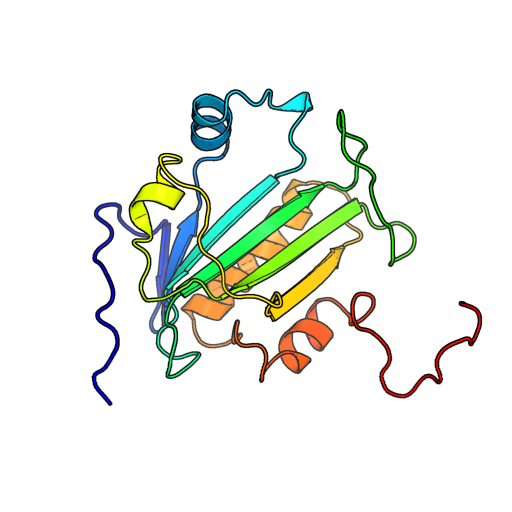CVSGNCSVPDPPVDPPPDDDD